Protein AF-A0AAW6XKB5-F1 (afdb_monomer_lite)

Radius of gyration: 18.12 Å; chains: 1; bounding box: 44×16×52 Å

pLDDT: mean 92.0, std 9.23, range [66.31, 98.44]

InterPro domains:
  IPR005494 Glutathionylspermidine synthase, pre-ATP-grasp-like domain [PF03738] (10-91)
  IPR016185 Pre-ATP-grasp domain superfamily [SSF52440] (40-91)

Organism: NCBI:txid47770

Sequence (92 aa):
LEDQLNAGKLPAGSDQFNSLQEKLIDRFGELREQFGFQLLHMACCRDTVEDRGTVQYLQDCAAEAGLATEFLYVEDIGLGEKGQFTDLQDQV

Secondary structure (DSSP, 8-state):
-HHHHHTT-S-TTPPPTTHHHHHHHHHHHHHHHHH--SEEEEEE-TT-HHHHHHHHHHHHHHHHTT-EEEEEEGGG-EE-TTS-EE-TT---

Foldseek 3Di:
DVVCVVVVVDDPPDDDPCPVLVVLLVVLLVVCVVPVDQEAEFEEAPPDPVVVVVSVSSCVSNVSNVGHYDYDYPVQFDQDPVRDTAHPVRHD

Structure (mmCIF, N/CA/C/O backbone):
data_AF-A0AAW6XKB5-F1
#
_entry.id   AF-A0AAW6XKB5-F1
#
loop_
_atom_site.group_PDB
_atom_site.id
_atom_site.type_symbol
_atom_site.label_atom_id
_atom_site.label_alt_id
_atom_site.label_comp_id
_atom_site.label_asym_id
_atom_site.label_entity_id
_atom_site.label_seq_id
_atom_site.pdbx_PDB_ins_code
_atom_site.Cartn_x
_atom_site.Cartn_y
_atom_site.Cartn_z
_atom_site.occupancy
_atom_site.B_iso_or_equiv
_atom_site.auth_seq_id
_atom_site.auth_comp_id
_atom_site.auth_asym_id
_atom_site.auth_atom_id
_atom_site.pdbx_PDB_model_num
ATOM 1 N N . LEU A 1 1 ? 19.174 -4.871 -21.273 1.00 68.56 1 LEU A N 1
ATOM 2 C CA . LEU A 1 1 ? 18.906 -3.473 -21.688 1.00 68.56 1 LEU A CA 1
ATOM 3 C C . LEU A 1 1 ? 20.144 -2.604 -21.489 1.00 68.56 1 LEU A C 1
ATOM 5 O O . LEU A 1 1 ? 20.583 -1.987 -22.451 1.00 68.56 1 LEU A O 1
ATOM 9 N N . GLU A 1 2 ? 20.728 -2.611 -20.288 1.00 70.25 2 GLU A N 1
ATOM 10 C CA . GLU A 1 2 ? 21.940 -1.848 -19.942 1.00 70.25 2 GLU A CA 1
ATOM 11 C C . GLU A 1 2 ? 23.100 -2.074 -20.917 1.00 70.25 2 GLU A C 1
ATOM 13 O O . GLU A 1 2 ? 23.672 -1.108 -21.403 1.00 70.25 2 GLU A O 1
ATOM 18 N N . ASP A 1 3 ? 23.370 -3.316 -21.327 1.00 75.12 3 ASP A N 1
ATOM 19 C CA . ASP A 1 3 ? 24.417 -3.600 -22.323 1.00 75.12 3 ASP A CA 1
ATOM 20 C C . ASP A 1 3 ? 24.160 -2.947 -23.689 1.00 75.12 3 ASP A C 1
ATOM 22 O O . ASP A 1 3 ? 25.091 -2.546 -24.381 1.00 75.12 3 ASP A O 1
ATOM 26 N N . GLN A 1 4 ? 22.894 -2.826 -24.099 1.00 75.25 4 GLN A N 1
ATOM 27 C CA . GLN A 1 4 ? 22.518 -2.223 -25.383 1.00 75.25 4 GLN A CA 1
ATOM 28 C C . GLN A 1 4 ? 22.510 -0.688 -25.306 1.00 75.25 4 GLN A C 1
ATOM 30 O O . GLN A 1 4 ? 22.867 -0.035 -26.286 1.00 75.25 4 GLN A O 1
ATOM 35 N N . LEU A 1 5 ? 22.168 -0.116 -24.144 1.00 75.25 5 LEU A N 1
ATOM 36 C CA . LEU A 1 5 ? 22.367 1.306 -23.831 1.00 75.25 5 LEU A CA 1
ATOM 37 C C . LEU A 1 5 ? 23.858 1.663 -23.818 1.00 75.25 5 LEU A C 1
ATOM 39 O O . LEU A 1 5 ? 24.268 2.588 -24.514 1.00 75.25 5 LEU A O 1
ATOM 43 N N . ASN A 1 6 ? 24.675 0.879 -23.109 1.00 75.75 6 ASN A N 1
ATOM 44 C CA . ASN A 1 6 ? 26.129 1.043 -23.041 1.00 75.75 6 ASN A CA 1
ATOM 45 C C . ASN A 1 6 ? 26.790 0.873 -24.417 1.00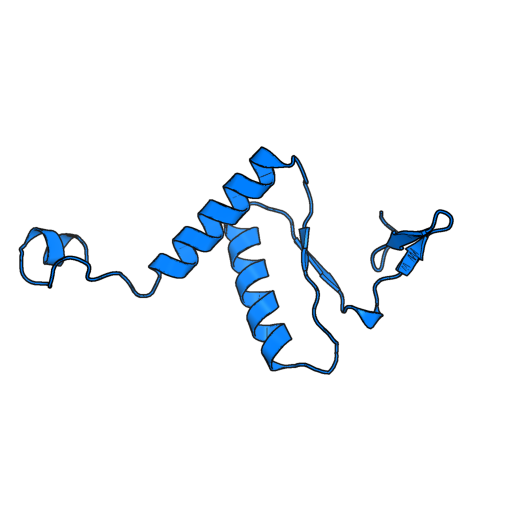 75.75 6 ASN A C 1
ATOM 47 O O . ASN A 1 6 ? 27.760 1.558 -24.730 1.00 75.75 6 ASN A O 1
ATOM 51 N N . ALA A 1 7 ? 26.236 0.011 -25.275 1.00 85.44 7 ALA A N 1
ATOM 52 C CA . ALA A 1 7 ? 26.665 -0.147 -26.663 1.00 85.44 7 ALA A CA 1
ATOM 53 C C . ALA A 1 7 ? 26.165 0.964 -27.612 1.00 85.44 7 ALA A C 1
ATOM 55 O O . ALA A 1 7 ? 26.421 0.881 -28.815 1.00 85.44 7 ALA A O 1
ATOM 56 N N . GLY A 1 8 ? 25.427 1.969 -27.119 1.00 80.44 8 GLY A N 1
ATOM 57 C CA . GLY A 1 8 ? 24.879 3.072 -27.921 1.00 80.44 8 GLY A CA 1
ATOM 58 C C . GLY A 1 8 ? 23.798 2.650 -28.922 1.00 80.44 8 GLY A C 1
ATOM 59 O O . GLY A 1 8 ? 23.494 3.387 -29.857 1.00 80.44 8 GLY A O 1
ATOM 60 N N . LYS A 1 9 ? 23.230 1.450 -28.758 1.00 83.94 9 LYS A N 1
ATOM 61 C CA . LYS A 1 9 ? 22.212 0.875 -29.653 1.00 83.94 9 LYS A CA 1
ATOM 62 C C . LYS A 1 9 ? 20.786 1.264 -29.266 1.00 83.94 9 LYS A C 1
ATOM 64 O O . LYS A 1 9 ? 19.854 0.939 -29.997 1.00 83.94 9 LYS A O 1
ATOM 69 N N . LEU A 1 10 ? 20.617 1.948 -28.136 1.00 78.88 10 LEU A N 1
ATOM 70 C CA . LEU A 1 10 ? 19.339 2.441 -27.634 1.00 78.88 10 LEU A CA 1
ATOM 71 C C . LEU A 1 10 ? 19.428 3.944 -27.322 1.00 78.88 10 LEU A C 1
ATOM 73 O O . LEU A 1 10 ? 20.489 4.400 -26.889 1.00 78.88 10 LEU A O 1
ATOM 77 N N . PRO A 1 11 ? 18.341 4.717 -27.518 1.00 78.00 11 PRO A N 1
ATOM 78 C CA . PRO A 1 11 ? 18.284 6.119 -27.112 1.00 78.00 11 PRO A CA 1
ATOM 79 C C . PRO A 1 11 ? 18.606 6.303 -25.626 1.00 78.00 11 PRO A C 1
ATOM 81 O O . PRO A 1 11 ? 18.193 5.496 -24.787 1.00 78.00 11 PRO A O 1
ATOM 84 N N . ALA A 1 12 ? 19.298 7.395 -25.295 1.00 67.69 12 ALA A N 1
ATOM 85 C CA . ALA A 1 12 ? 19.526 7.792 -23.911 1.00 67.69 12 ALA A CA 1
ATOM 86 C C . ALA A 1 12 ? 18.181 7.957 -23.182 1.00 67.69 12 ALA A C 1
ATOM 88 O O . ALA A 1 12 ? 17.273 8.608 -23.697 1.00 67.69 12 ALA A O 1
ATOM 89 N N . GLY A 1 13 ? 18.058 7.350 -22.000 1.00 68.50 13 GLY A N 1
ATOM 90 C CA . GLY A 1 13 ? 16.811 7.335 -21.232 1.00 68.50 13 GLY A CA 1
ATOM 91 C C . GLY A 1 13 ? 15.842 6.204 -21.588 1.00 68.50 13 GLY A C 1
ATOM 92 O O . GLY A 1 13 ? 14.730 6.211 -21.077 1.00 68.50 13 GLY A O 1
ATOM 93 N N . SER A 1 14 ? 16.237 5.235 -22.426 1.00 70.94 14 SER A N 1
ATOM 94 C CA . SER A 1 14 ? 15.473 3.984 -22.543 1.00 70.94 14 SER A CA 1
ATOM 95 C C . SER A 1 14 ? 15.486 3.271 -21.189 1.00 70.94 14 SER A C 1
ATOM 97 O O . SER A 1 14 ? 16.564 2.981 -20.675 1.00 70.94 14 SER A O 1
ATOM 99 N N . ASP A 1 15 ? 14.322 2.995 -20.609 1.00 68.69 15 ASP A N 1
ATOM 100 C CA . ASP A 1 15 ? 14.198 2.234 -19.368 1.00 68.69 15 ASP A CA 1
ATOM 101 C C . ASP A 1 15 ? 13.737 0.798 -19.639 1.00 68.69 15 ASP A C 1
ATOM 103 O O . ASP A 1 15 ? 13.305 0.430 -20.736 1.00 68.69 15 ASP A O 1
ATOM 107 N N . GLN A 1 16 ? 13.935 -0.068 -18.646 1.00 66.31 16 GLN A N 1
ATOM 108 C CA . GLN A 1 16 ? 13.255 -1.353 -18.637 1.00 66.31 16 GLN A CA 1
ATOM 109 C C . GLN A 1 16 ? 11.817 -1.100 -18.183 1.00 66.31 16 GLN A C 1
ATOM 111 O O . GLN A 1 16 ? 11.583 -0.283 -17.292 1.00 66.31 16 GLN A O 1
ATOM 116 N N . PHE A 1 17 ? 10.861 -1.853 -18.732 1.00 73.44 17 PHE A N 1
ATOM 117 C CA . PHE A 1 17 ? 9.449 -1.776 -18.334 1.00 73.44 17 PHE A CA 1
ATOM 118 C C . PHE A 1 17 ? 9.213 -2.005 -16.823 1.00 73.44 17 PHE A C 1
ATOM 120 O O . PHE A 1 17 ? 8.123 -1.723 -16.335 1.00 73.44 17 PHE A O 1
ATOM 127 N N . ASN A 1 18 ? 10.213 -2.493 -16.077 1.00 77.38 18 ASN A N 1
ATOM 128 C CA . ASN A 1 18 ? 10.168 -2.717 -14.632 1.00 77.38 18 ASN A CA 1
ATOM 129 C C . ASN A 1 18 ? 10.700 -1.541 -13.780 1.00 77.38 18 ASN A C 1
ATOM 131 O O . ASN A 1 18 ? 10.610 -1.618 -12.558 1.00 77.38 18 ASN A O 1
ATOM 135 N N . SER A 1 19 ? 11.208 -0.446 -14.366 1.00 88.62 19 SER A N 1
ATOM 136 C CA . SER A 1 19 ? 11.813 0.653 -13.584 1.00 88.62 19 SER A CA 1
ATOM 137 C C . SER A 1 19 ? 10.846 1.261 -12.563 1.00 88.62 19 SER A C 1
ATOM 139 O O . SER A 1 19 ? 11.257 1.694 -11.487 1.00 88.62 19 SER A O 1
ATOM 141 N N . LEU A 1 20 ? 9.550 1.303 -12.884 1.00 91.06 20 LEU A N 1
ATOM 142 C CA . LEU A 1 20 ? 8.529 1.769 -11.949 1.00 91.06 20 LEU A CA 1
ATOM 143 C C . LEU A 1 20 ? 8.391 0.831 -10.743 1.00 91.06 20 LEU A C 1
ATOM 145 O O . LEU A 1 20 ? 8.296 1.317 -9.622 1.00 91.06 20 LEU A O 1
ATOM 149 N N . GLN A 1 21 ? 8.392 -0.485 -10.968 1.00 94.50 21 GLN A N 1
ATOM 150 C CA . GLN A 1 21 ? 8.313 -1.481 -9.898 1.00 94.50 21 GLN A CA 1
ATOM 151 C C . GLN A 1 21 ? 9.513 -1.358 -8.958 1.00 94.50 21 GLN A C 1
ATOM 153 O O . GLN A 1 21 ? 9.325 -1.223 -7.755 1.00 94.50 21 GLN A O 1
ATOM 158 N N . GLU A 1 22 ? 10.729 -1.309 -9.508 1.00 95.00 22 GLU A N 1
ATOM 159 C CA . GLU A 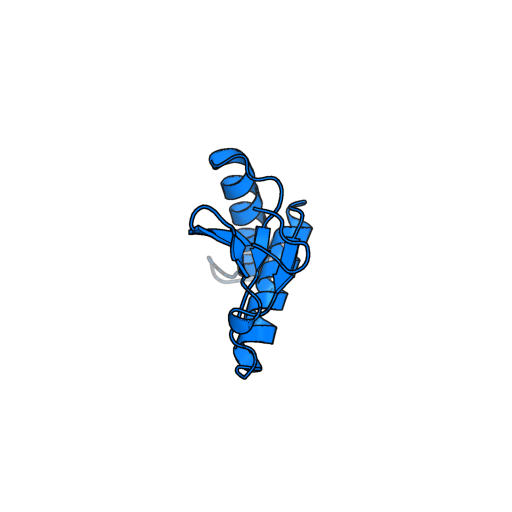1 22 ? 11.966 -1.149 -8.728 1.00 95.00 22 GLU A CA 1
ATOM 160 C C . GLU A 1 22 ? 11.904 0.104 -7.840 1.00 95.00 22 GLU A C 1
ATOM 162 O O . GLU A 1 22 ? 12.117 0.031 -6.634 1.00 95.00 22 GLU A O 1
ATOM 167 N N . LYS A 1 23 ? 11.476 1.243 -8.404 1.00 96.00 23 LYS A N 1
ATOM 168 C CA . LYS A 1 23 ? 11.310 2.494 -7.645 1.00 96.00 23 LYS A CA 1
ATOM 169 C C . LYS A 1 23 ? 10.232 2.413 -6.566 1.00 96.00 23 LYS A C 1
ATOM 171 O O . LYS A 1 23 ? 10.365 3.068 -5.535 1.00 96.00 23 LYS A O 1
ATOM 176 N N . LEU A 1 24 ? 9.147 1.675 -6.802 1.00 97.88 24 LEU A N 1
ATOM 177 C CA . LEU A 1 24 ? 8.099 1.469 -5.799 1.00 97.88 24 LEU A CA 1
ATOM 178 C C . LEU A 1 24 ? 8.622 0.626 -4.633 1.00 97.88 24 LEU A C 1
ATOM 180 O O . LEU A 1 24 ? 8.417 1.011 -3.483 1.00 97.88 24 LEU A O 1
ATOM 184 N N . ILE A 1 25 ? 9.325 -0.470 -4.927 1.00 98.12 25 ILE A N 1
ATOM 185 C CA . ILE A 1 25 ? 9.958 -1.344 -3.930 1.00 98.12 25 ILE A CA 1
ATOM 186 C C . ILE A 1 25 ? 10.940 -0.534 -3.074 1.00 98.12 25 ILE A C 1
ATOM 188 O O . ILE A 1 25 ? 10.795 -0.489 -1.850 1.00 98.12 25 ILE A O 1
ATOM 192 N N . ASP A 1 26 ? 11.871 0.182 -3.712 1.00 98.19 26 ASP A N 1
ATOM 193 C CA . ASP A 1 26 ? 12.848 1.029 -3.019 1.00 98.19 26 ASP A CA 1
ATOM 194 C C . ASP A 1 26 ? 12.147 2.052 -2.118 1.00 98.19 26 ASP A C 1
ATOM 196 O O . ASP A 1 26 ? 12.487 2.210 -0.942 1.00 98.19 26 ASP A O 1
ATOM 200 N N . ARG A 1 27 ? 11.092 2.701 -2.631 1.00 98.31 27 ARG A N 1
ATOM 201 C CA . ARG A 1 27 ? 10.362 3.717 -1.875 1.00 98.31 27 ARG A CA 1
ATOM 202 C C . ARG A 1 27 ? 9.640 3.146 -0.656 1.00 98.31 27 ARG A C 1
ATOM 204 O O . ARG A 1 27 ? 9.604 3.811 0.379 1.00 98.31 27 ARG A O 1
ATOM 211 N N . PHE A 1 28 ? 9.068 1.946 -0.740 1.00 98.44 28 PHE A N 1
ATOM 212 C CA . PHE A 1 28 ? 8.475 1.293 0.431 1.00 98.44 28 PHE A CA 1
ATOM 213 C C . PHE A 1 28 ? 9.529 0.965 1.493 1.00 98.44 28 PHE A C 1
ATOM 215 O O . PHE A 1 28 ? 9.273 1.183 2.681 1.00 98.44 28 PHE A O 1
ATOM 222 N N . GLY A 1 29 ? 10.721 0.524 1.076 1.00 97.56 29 GLY A N 1
ATOM 223 C CA . GLY A 1 29 ? 11.863 0.326 1.970 1.00 97.56 29 GLY A CA 1
ATOM 224 C C . GLY A 1 29 ? 12.246 1.609 2.712 1.00 97.56 29 GLY A C 1
ATOM 225 O O . GLY A 1 29 ? 12.304 1.619 3.944 1.00 97.56 29 GLY A O 1
ATOM 226 N N . GLU A 1 30 ? 12.404 2.714 1.979 1.00 98.12 30 GLU A N 1
ATOM 227 C CA . GLU A 1 30 ? 12.703 4.033 2.552 1.00 98.12 30 GLU A CA 1
ATOM 228 C C . GLU A 1 30 ? 11.627 4.506 3.539 1.00 98.12 30 GLU A C 1
ATOM 230 O O . GLU A 1 30 ? 11.945 5.007 4.617 1.00 98.12 30 GLU A O 1
ATOM 235 N N . LEU A 1 31 ? 10.343 4.356 3.193 1.00 97.56 31 LEU A N 1
ATOM 236 C CA . LEU A 1 31 ? 9.232 4.755 4.061 1.00 97.56 31 LEU A CA 1
ATOM 237 C C . LEU A 1 31 ? 9.233 3.958 5.370 1.00 97.56 31 LEU A C 1
ATOM 239 O O . LEU A 1 31 ? 9.042 4.543 6.440 1.00 97.56 31 LEU A O 1
ATOM 243 N N . ARG A 1 32 ? 9.486 2.646 5.299 1.00 96.69 32 ARG A N 1
ATOM 244 C CA . ARG A 1 32 ? 9.594 1.788 6.484 1.00 96.69 32 ARG A CA 1
ATOM 245 C C . ARG A 1 32 ? 10.709 2.267 7.411 1.00 96.69 32 ARG A C 1
ATOM 247 O O . ARG A 1 32 ? 10.492 2.381 8.613 1.00 96.69 32 ARG A O 1
ATOM 254 N N . GLU A 1 33 ? 11.883 2.580 6.867 1.00 96.31 33 GLU A N 1
ATOM 255 C CA . GLU A 1 33 ? 13.017 3.091 7.650 1.00 96.31 33 GLU A CA 1
ATOM 256 C C . GLU A 1 33 ? 12.749 4.485 8.228 1.00 96.31 33 GLU A C 1
ATOM 258 O O . GLU A 1 33 ? 13.084 4.754 9.382 1.00 96.31 33 GLU A O 1
ATOM 263 N N . GLN A 1 34 ? 12.107 5.360 7.452 1.00 97.62 34 GLN A N 1
ATOM 264 C CA . GLN A 1 34 ? 11.815 6.736 7.847 1.00 97.62 34 GLN A CA 1
ATOM 265 C C . GLN A 1 34 ? 10.786 6.822 8.983 1.00 97.62 34 GLN A C 1
ATOM 267 O O . GLN A 1 34 ? 10.932 7.654 9.880 1.00 97.62 34 GLN A O 1
ATOM 272 N N . PHE A 1 35 ? 9.728 6.010 8.931 1.00 96.69 35 PHE A N 1
ATOM 273 C CA . PHE A 1 35 ? 8.597 6.096 9.862 1.00 96.69 35 PHE A CA 1
ATOM 274 C C . PHE A 1 35 ? 8.560 4.965 10.900 1.00 96.69 35 PHE A C 1
ATOM 276 O O . PHE A 1 35 ? 7.822 5.066 11.877 1.00 96.69 35 PHE A O 1
ATOM 283 N N . GLY A 1 36 ? 9.355 3.906 10.726 1.00 95.62 36 GLY A N 1
ATOM 284 C CA . GLY A 1 36 ? 9.519 2.826 11.703 1.00 95.62 36 GLY A CA 1
ATOM 285 C C . GLY A 1 36 ? 8.319 1.885 11.851 1.00 95.62 36 GLY A C 1
ATOM 286 O O . GLY A 1 36 ? 8.285 1.101 12.803 1.00 95.62 36 GLY A O 1
ATOM 287 N N . PHE A 1 37 ? 7.336 1.944 10.948 1.00 94.50 37 PHE A N 1
ATOM 288 C CA . PHE A 1 37 ? 6.210 1.009 10.956 1.00 94.50 37 PHE A CA 1
ATOM 289 C C . PHE A 1 37 ? 6.670 -0.398 10.551 1.00 94.50 37 PHE A C 1
ATOM 291 O O . PHE A 1 37 ? 7.589 -0.565 9.753 1.00 94.50 37 PHE A O 1
ATOM 298 N N . GLN A 1 38 ? 6.035 -1.419 11.125 1.00 93.88 38 GLN A N 1
ATOM 299 C CA . GLN A 1 38 ? 6.385 -2.829 10.890 1.00 93.88 38 GLN A CA 1
ATOM 300 C C . GLN A 1 38 ? 5.354 -3.564 10.032 1.00 93.88 38 GLN A C 1
ATOM 302 O O . GLN A 1 38 ? 5.664 -4.606 9.464 1.00 93.88 38 GLN A O 1
ATOM 307 N N . LEU A 1 39 ? 4.147 -3.010 9.934 1.00 96.06 39 LEU A N 1
ATOM 308 C CA . LEU A 1 39 ? 3.026 -3.544 9.182 1.00 96.06 39 LEU A CA 1
ATOM 309 C C . LEU A 1 39 ? 2.386 -2.400 8.396 1.00 96.06 39 LEU A C 1
ATOM 311 O O . LEU A 1 39 ? 2.238 -1.296 8.924 1.00 96.06 39 LEU A O 1
ATOM 315 N N . LEU A 1 40 ? 2.030 -2.668 7.144 1.00 97.06 40 LEU A N 1
ATOM 316 C CA . LEU A 1 40 ? 1.302 -1.745 6.285 1.00 97.06 40 LEU A CA 1
ATOM 317 C C . LEU A 1 40 ? -0.019 -2.377 5.841 1.00 97.06 40 LEU A C 1
ATOM 319 O O . LEU A 1 40 ? -0.029 -3.314 5.042 1.00 97.06 40 LEU A O 1
ATOM 323 N N . HIS A 1 41 ? -1.135 -1.842 6.331 1.00 97.69 41 HIS A N 1
ATOM 324 C CA . HIS A 1 41 ? -2.458 -2.207 5.834 1.00 97.69 41 HIS A CA 1
ATOM 325 C C . HIS A 1 41 ? -2.749 -1.497 4.513 1.00 97.69 41 HIS A C 1
ATOM 327 O O . HIS A 1 41 ? -2.628 -0.277 4.391 1.00 97.69 41 HIS A O 1
ATOM 333 N N . MET A 1 42 ? -3.158 -2.282 3.527 1.00 97.75 42 MET A N 1
ATOM 334 C CA . MET A 1 42 ? -3.560 -1.845 2.200 1.00 97.75 42 MET A CA 1
ATOM 335 C C . MET A 1 42 ? -5.081 -1.961 2.088 1.00 97.75 42 MET A C 1
ATOM 337 O O . MET A 1 42 ? -5.653 -2.974 2.489 1.00 97.75 42 MET A O 1
ATOM 341 N N . ALA A 1 43 ? -5.744 -0.936 1.549 1.00 97.81 43 ALA A N 1
ATOM 342 C CA . ALA A 1 43 ? -7.202 -0.912 1.477 1.00 97.81 43 ALA A CA 1
ATOM 343 C C . ALA A 1 43 ? -7.728 -0.284 0.186 1.00 97.81 43 ALA A C 1
ATOM 345 O O . ALA A 1 43 ? -7.158 0.670 -0.343 1.00 97.81 43 ALA A O 1
ATOM 346 N N . CYS A 1 44 ? -8.852 -0.811 -0.292 1.00 98.12 44 CYS A N 1
ATOM 347 C CA . CYS A 1 44 ? -9.694 -0.211 -1.326 1.00 98.12 44 CYS A CA 1
ATOM 348 C C . CYS A 1 44 ? -11.171 -0.386 -0.951 1.00 98.12 44 CYS A C 1
ATOM 350 O O . CYS A 1 44 ? -11.493 -1.148 -0.036 1.00 98.12 44 CYS A O 1
ATOM 352 N N . CYS A 1 45 ? -12.074 0.302 -1.651 1.00 97.56 45 CYS A N 1
ATOM 353 C CA . CYS A 1 45 ? -13.507 0.044 -1.514 1.00 97.56 45 CYS A CA 1
ATOM 354 C C . CYS A 1 45 ? -13.841 -1.352 -2.054 1.00 97.56 45 CYS A C 1
ATOM 356 O O . CYS A 1 45 ? -13.198 -1.849 -2.984 1.00 97.56 45 CYS A O 1
ATOM 358 N N . ARG A 1 46 ? -14.861 -1.999 -1.491 1.00 95.12 46 ARG A N 1
ATOM 359 C CA . ARG A 1 46 ? -15.233 -3.366 -1.887 1.00 95.12 46 ARG A CA 1
ATOM 360 C C . ARG A 1 46 ? -15.727 -3.468 -3.326 1.00 95.12 46 ARG A C 1
ATOM 362 O O . ARG A 1 46 ? -15.437 -4.447 -4.013 1.0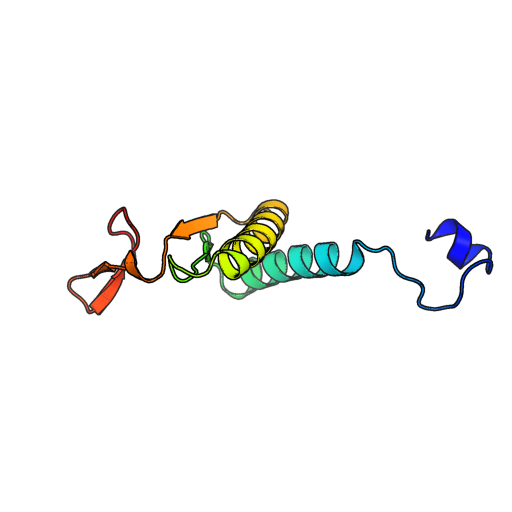0 95.12 46 ARG A O 1
ATOM 369 N N . ASP A 1 47 ? -16.423 -2.437 -3.785 1.00 93.75 47 ASP A N 1
ATOM 370 C CA . ASP A 1 47 ? -17.101 -2.436 -5.080 1.00 93.75 47 ASP A CA 1
ATOM 371 C C . ASP A 1 47 ? -16.217 -1.915 -6.234 1.00 93.75 47 ASP A C 1
ATOM 373 O O . ASP A 1 47 ? -16.695 -1.760 -7.360 1.00 93.75 47 ASP A O 1
ATOM 377 N N . THR A 1 48 ? -14.919 -1.673 -5.996 1.00 93.19 48 THR A N 1
ATOM 378 C CA . THR A 1 48 ? -13.969 -1.175 -7.007 1.00 93.19 48 THR A CA 1
ATOM 379 C C . THR A 1 48 ? -12.931 -2.234 -7.405 1.00 93.19 48 THR A C 1
ATOM 381 O O . THR A 1 48 ? -11.813 -2.308 -6.899 1.00 93.19 48 THR A O 1
ATOM 384 N N . VAL A 1 49 ? -13.293 -3.080 -8.378 1.00 90.00 49 VAL A N 1
ATOM 385 C CA . VAL A 1 49 ? -12.437 -4.192 -8.849 1.00 90.00 49 VAL A CA 1
ATOM 386 C C . VAL A 1 49 ? -11.095 -3.713 -9.426 1.00 90.00 49 VAL A C 1
ATOM 388 O O . VAL A 1 49 ? -10.073 -4.364 -9.212 1.00 90.00 49 VAL A O 1
ATOM 391 N N . GLU A 1 50 ? -11.075 -2.583 -10.139 1.00 94.88 50 GLU A N 1
ATOM 392 C CA . GLU A 1 50 ? -9.842 -1.987 -10.682 1.00 94.88 50 GLU A CA 1
ATOM 393 C C . GLU A 1 50 ? -8.882 -1.548 -9.565 1.00 94.88 50 GLU A C 1
ATOM 395 O O . GLU A 1 50 ? -7.683 -1.847 -9.614 1.00 94.88 50 GLU A O 1
ATOM 400 N N . ASP A 1 51 ? -9.417 -0.924 -8.511 1.00 95.94 51 ASP A N 1
ATOM 401 C CA . ASP A 1 51 ? -8.625 -0.516 -7.351 1.00 95.94 51 ASP A CA 1
ATOM 402 C C . ASP A 1 51 ? -8.020 -1.730 -6.659 1.00 95.94 51 ASP A C 1
ATOM 404 O O . ASP A 1 51 ? -6.856 -1.683 -6.272 1.00 95.94 51 ASP A O 1
ATOM 408 N N . ARG A 1 52 ? -8.761 -2.845 -6.552 1.00 96.62 52 ARG A N 1
ATOM 409 C CA . ARG A 1 52 ? -8.218 -4.073 -5.958 1.00 96.62 52 ARG A CA 1
ATOM 410 C C . ARG A 1 52 ? -6.960 -4.541 -6.687 1.00 96.62 52 ARG A C 1
ATOM 412 O O . ARG A 1 52 ? -6.006 -4.946 -6.028 1.00 96.62 52 ARG A O 1
ATOM 419 N N . GLY A 1 53 ? -6.946 -4.478 -8.018 1.00 96.81 53 GLY A N 1
ATOM 420 C CA . GLY A 1 53 ? -5.761 -4.817 -8.809 1.00 96.81 53 GLY A CA 1
ATOM 421 C C . GLY A 1 53 ? -4.588 -3.874 -8.530 1.00 96.81 53 GLY A C 1
ATOM 422 O O . GLY A 1 53 ? -3.468 -4.326 -8.305 1.00 96.81 53 GLY A O 1
ATOM 423 N N . THR A 1 54 ? -4.857 -2.569 -8.473 1.00 96.56 54 THR A N 1
ATOM 424 C CA . THR A 1 54 ? -3.839 -1.544 -8.194 1.00 96.56 54 THR A CA 1
ATOM 425 C C . THR A 1 54 ? -3.255 -1.681 -6.787 1.00 96.56 54 THR A C 1
ATOM 427 O O . THR A 1 54 ? -2.039 -1.663 -6.604 1.00 96.56 54 THR A O 1
ATOM 430 N N . VAL A 1 55 ? -4.117 -1.858 -5.785 1.00 97.81 55 VAL A N 1
ATOM 431 C CA . VAL A 1 55 ? -3.725 -2.029 -4.384 1.00 97.81 55 VAL A CA 1
ATOM 432 C C . VAL A 1 55 ? -2.959 -3.333 -4.189 1.00 97.81 55 VAL A C 1
ATOM 434 O O . VAL A 1 55 ? -1.950 -3.317 -3.492 1.00 97.81 55 VAL A O 1
ATOM 437 N N . GLN A 1 56 ? -3.367 -4.426 -4.846 1.00 98.06 56 GLN A N 1
ATOM 438 C CA . GLN A 1 56 ? -2.612 -5.682 -4.822 1.00 98.06 56 GLN A CA 1
ATOM 439 C C . GLN A 1 56 ? -1.209 -5.502 -5.409 1.00 98.06 56 GLN A C 1
ATOM 441 O O . GLN A 1 56 ? -0.238 -5.913 -4.791 1.00 98.06 56 GLN A O 1
ATOM 446 N N . TYR A 1 57 ? -1.082 -4.832 -6.555 1.00 97.56 57 TYR A N 1
ATOM 447 C CA . TYR A 1 57 ? 0.225 -4.589 -7.166 1.00 97.56 57 TYR A CA 1
ATOM 448 C C . TYR A 1 57 ? 1.161 -3.778 -6.251 1.00 97.56 57 TYR A C 1
ATOM 450 O O . TYR A 1 57 ? 2.339 -4.103 -6.103 1.00 97.56 57 TYR A O 1
ATOM 458 N N . LEU A 1 58 ? 0.638 -2.741 -5.590 1.00 98.31 58 LEU A N 1
ATOM 459 C CA . LEU A 1 58 ? 1.405 -1.974 -4.605 1.00 98.31 58 LEU A CA 1
ATOM 460 C C . LEU A 1 58 ? 1.740 -2.802 -3.357 1.00 98.31 58 LEU A C 1
ATOM 462 O O . LEU A 1 58 ? 2.835 -2.660 -2.815 1.00 98.31 58 LEU A O 1
ATOM 466 N N . GLN A 1 59 ? 0.818 -3.661 -2.913 1.00 98.38 59 GLN A N 1
ATOM 467 C CA . GLN A 1 59 ? 1.034 -4.580 -1.798 1.00 98.38 59 GLN A CA 1
ATOM 468 C C . GLN A 1 59 ? 2.189 -5.542 -2.101 1.00 98.38 59 GLN A C 1
ATOM 470 O O . GLN A 1 59 ? 3.056 -5.736 -1.251 1.00 98.38 59 GLN A O 1
ATOM 475 N N . ASP A 1 60 ? 2.235 -6.086 -3.316 1.00 98.06 60 ASP A N 1
ATOM 476 C CA . ASP A 1 60 ? 3.296 -6.987 -3.761 1.00 98.06 60 ASP A CA 1
ATOM 477 C C . ASP A 1 60 ? 4.653 -6.257 -3.788 1.00 98.06 60 ASP A C 1
ATOM 479 O O . ASP A 1 60 ? 5.633 -6.762 -3.241 1.00 98.06 60 ASP A O 1
ATOM 483 N N . CYS A 1 61 ? 4.701 -5.014 -4.292 1.00 98.19 61 CYS A N 1
ATOM 484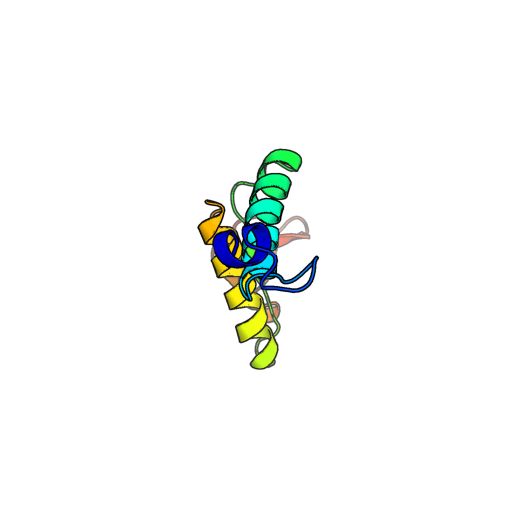 C CA . CYS A 1 61 ? 5.915 -4.184 -4.248 1.00 98.19 61 CYS A CA 1
ATOM 485 C C . CYS A 1 61 ? 6.397 -3.924 -2.806 1.00 98.19 61 CYS A C 1
ATOM 487 O O . CYS A 1 61 ? 7.592 -3.976 -2.517 1.00 98.19 61 CYS A O 1
ATOM 489 N N . ALA A 1 62 ? 5.478 -3.643 -1.880 1.00 98.12 62 ALA A N 1
ATOM 490 C CA . ALA A 1 62 ? 5.806 -3.474 -0.467 1.00 98.12 62 ALA A CA 1
ATOM 491 C C . ALA A 1 62 ? 6.347 -4.778 0.151 1.00 98.12 62 ALA A C 1
ATOM 493 O O . ALA A 1 62 ? 7.352 -4.757 0.865 1.00 98.12 62 ALA A O 1
ATOM 494 N N . ALA A 1 63 ? 5.733 -5.921 -0.165 1.00 97.38 63 ALA A N 1
ATOM 495 C CA . ALA A 1 63 ? 6.196 -7.226 0.294 1.00 97.38 63 ALA A CA 1
ATOM 496 C C . ALA A 1 63 ? 7.601 -7.564 -0.242 1.00 97.38 63 ALA A C 1
ATOM 498 O O . ALA A 1 63 ? 8.441 -8.053 0.515 1.00 97.38 63 ALA A O 1
ATOM 499 N N . GLU A 1 64 ? 7.895 -7.240 -1.505 1.00 97.38 64 GLU A N 1
ATOM 500 C CA . GLU A 1 64 ? 9.234 -7.375 -2.100 1.00 97.38 64 GLU A CA 1
ATOM 501 C C . GLU A 1 64 ? 10.284 -6.493 -1.401 1.00 97.38 64 GLU A C 1
ATOM 503 O O . GLU A 1 64 ? 11.439 -6.899 -1.266 1.00 97.38 64 GLU A O 1
ATOM 508 N N . ALA A 1 65 ? 9.886 -5.339 -0.852 1.00 96.94 65 ALA A N 1
ATOM 509 C CA . ALA A 1 65 ? 10.739 -4.500 -0.002 1.00 96.94 65 ALA A CA 1
ATOM 510 C C . ALA A 1 65 ? 10.963 -5.082 1.416 1.00 96.94 65 ALA A C 1
ATOM 512 O O . ALA A 1 65 ? 11.612 -4.469 2.272 1.00 96.94 65 ALA A O 1
ATOM 513 N N . GLY A 1 66 ? 10.408 -6.265 1.703 1.00 96.31 66 GLY A N 1
ATOM 514 C CA . GLY A 1 66 ? 10.472 -6.926 3.004 1.00 96.31 66 GLY A CA 1
ATOM 515 C C . GLY A 1 66 ? 9.587 -6.274 4.068 1.00 96.31 66 GLY A C 1
ATOM 516 O O . GLY A 1 66 ? 9.852 -6.428 5.262 1.00 96.31 66 GLY A O 1
ATOM 517 N N . LEU A 1 67 ? 8.583 -5.496 3.666 1.00 97.56 67 LEU A N 1
ATOM 518 C CA . LEU A 1 67 ? 7.591 -4.914 4.563 1.00 97.56 67 LEU A CA 1
ATOM 519 C C . LEU A 1 67 ? 6.405 -5.875 4.704 1.00 97.56 67 LEU A C 1
ATOM 521 O O . LEU A 1 67 ? 5.833 -6.306 3.705 1.00 97.56 67 LEU A O 1
ATOM 525 N N . ALA A 1 68 ? 6.024 -6.207 5.940 1.00 97.31 68 ALA A N 1
ATOM 526 C CA . ALA A 1 68 ? 4.811 -6.982 6.168 1.00 97.31 68 ALA A CA 1
ATOM 527 C C . ALA A 1 68 ? 3.592 -6.156 5.747 1.00 97.31 68 ALA A C 1
ATOM 529 O O . ALA A 1 68 ? 3.507 -4.960 6.044 1.00 97.31 68 ALA A O 1
ATOM 530 N N . THR A 1 69 ? 2.648 -6.795 5.065 1.00 97.75 69 THR A N 1
ATOM 531 C CA . THR A 1 69 ? 1.424 -6.146 4.603 1.00 97.75 69 THR A CA 1
ATOM 532 C C . THR A 1 69 ? 0.212 -7.001 4.914 1.00 97.75 69 THR A C 1
ATOM 534 O O . THR A 1 69 ? 0.293 -8.226 4.914 1.00 97.75 69 THR A O 1
ATOM 537 N N . GLU A 1 70 ? -0.916 -6.340 5.128 1.00 97.44 70 GLU A N 1
ATOM 538 C CA . GLU A 1 70 ? -2.228 -6.967 5.258 1.00 97.44 70 GLU A CA 1
ATOM 539 C C . GLU A 1 70 ? -3.225 -6.213 4.385 1.00 97.44 70 GLU A C 1
ATOM 541 O O . GLU A 1 70 ? -3.033 -5.033 4.086 1.00 97.44 70 GLU A O 1
ATOM 546 N N . PHE A 1 71 ? -4.291 -6.888 3.963 1.00 97.62 71 PHE A N 1
ATOM 547 C CA . PHE A 1 71 ? -5.361 -6.250 3.201 1.00 97.62 71 PHE A CA 1
ATOM 548 C C . PHE A 1 71 ? -6.680 -6.294 3.964 1.00 97.62 71 PHE A C 1
ATOM 550 O O . PHE A 1 71 ? -7.083 -7.343 4.463 1.00 97.62 71 PHE A O 1
ATOM 557 N N . LEU A 1 72 ? -7.412 -5.185 3.919 1.00 97.94 72 LEU A N 1
ATOM 558 C CA . LEU A 1 72 ? -8.823 -5.115 4.281 1.00 97.94 72 LEU A CA 1
ATOM 559 C C . LEU A 1 72 ? -9.562 -4.140 3.368 1.00 97.94 72 LEU A C 1
ATOM 561 O O . LEU A 1 72 ? -8.961 -3.236 2.790 1.00 97.94 72 LEU A O 1
ATOM 565 N N . TYR A 1 73 ? -10.872 -4.313 3.228 1.00 97.81 73 TYR A N 1
ATOM 566 C CA . TYR A 1 73 ? -11.668 -3.294 2.560 1.00 97.81 73 TYR A CA 1
ATOM 567 C C . TYR A 1 73 ? -11.875 -2.097 3.485 1.00 97.81 73 TYR A C 1
ATOM 569 O O . TYR A 1 73 ? -11.883 -2.240 4.706 1.00 97.81 73 TYR A O 1
ATOM 577 N N . VAL A 1 74 ? -12.075 -0.913 2.909 1.00 97.12 74 VAL A N 1
ATOM 578 C CA . VAL A 1 74 ? -12.357 0.306 3.687 1.00 97.12 74 VAL A CA 1
ATOM 579 C C . VAL A 1 74 ? -13.581 0.113 4.589 1.00 97.12 74 VAL A C 1
ATOM 581 O O . VAL A 1 74 ? -13.607 0.590 5.718 1.00 97.12 74 VAL 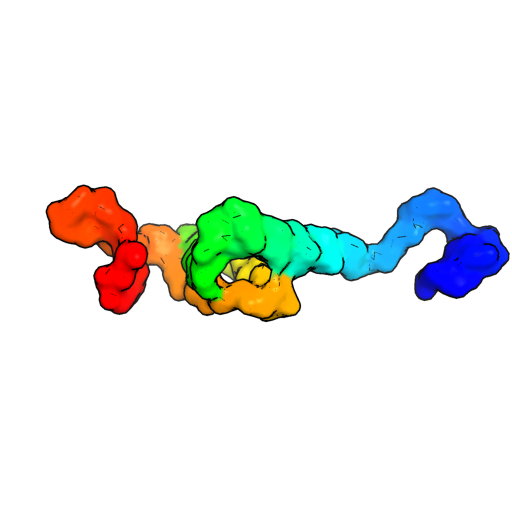A O 1
ATOM 584 N N . GLU A 1 75 ? -14.573 -0.632 4.111 1.00 97.06 75 GLU A N 1
ATOM 585 C CA . GLU A 1 75 ? -15.801 -0.974 4.827 1.00 97.06 75 GLU A CA 1
ATOM 586 C C . GLU A 1 75 ? -15.572 -1.895 6.034 1.00 97.06 75 GLU A C 1
ATOM 588 O O . GLU A 1 75 ? -16.437 -1.980 6.904 1.00 97.06 75 GLU A O 1
ATOM 593 N N . ASP A 1 76 ? -14.425 -2.575 6.085 1.00 97.62 76 ASP A N 1
ATOM 594 C CA . ASP A 1 76 ? -14.033 -3.458 7.183 1.00 97.62 76 ASP A CA 1
ATOM 595 C C . ASP A 1 76 ? -13.141 -2.751 8.220 1.00 97.62 76 ASP A C 1
ATOM 597 O O . ASP A 1 76 ? -12.807 -3.353 9.239 1.00 97.62 76 ASP A O 1
ATOM 601 N N . ILE A 1 77 ? -12.756 -1.487 7.990 1.00 97.88 77 ILE A N 1
ATOM 602 C CA . ILE A 1 77 ? -11.988 -0.704 8.964 1.00 97.88 77 ILE A CA 1
ATOM 603 C C . ILE A 1 77 ? -12.878 -0.426 10.176 1.00 97.88 77 ILE A C 1
ATOM 605 O O . ILE A 1 77 ? -13.890 0.277 10.090 1.00 97.88 77 ILE A O 1
ATOM 609 N N . GLY A 1 78 ? -12.483 -0.975 11.320 1.00 97.81 78 GLY A N 1
ATOM 610 C CA . GLY A 1 78 ? -13.191 -0.806 12.577 1.00 97.81 78 GLY A CA 1
ATOM 611 C C . GLY A 1 78 ? -12.863 0.514 13.273 1.00 97.81 78 GLY A C 1
ATOM 612 O O . GLY A 1 78 ? -11.996 1.287 12.856 1.00 97.81 78 GLY A O 1
ATOM 613 N N . LEU A 1 79 ? -13.579 0.770 14.369 1.00 97.38 79 LEU A N 1
ATOM 614 C CA . LEU A 1 79 ? -13.342 1.903 15.256 1.00 97.38 79 LEU A CA 1
ATOM 615 C C . LEU A 1 79 ? -13.226 1.394 16.696 1.00 97.38 79 LEU A C 1
ATOM 617 O O . LEU A 1 79 ? -14.218 0.996 17.306 1.00 97.38 79 LEU A O 1
ATOM 621 N N . GLY A 1 80 ? -12.013 1.423 17.240 1.00 94.88 80 GLY A N 1
ATOM 622 C CA . GLY A 1 80 ? -11.726 1.047 18.618 1.00 94.88 80 GLY A CA 1
ATOM 623 C C . GLY A 1 80 ? -12.307 2.031 19.638 1.00 94.88 80 GLY A C 1
ATOM 624 O O . GLY A 1 80 ? -12.684 3.160 19.316 1.00 94.88 80 GLY A O 1
ATOM 625 N N . GLU A 1 81 ? -12.311 1.638 20.915 1.00 92.25 81 GLU A N 1
ATOM 626 C CA . GLU A 1 81 ? -12.961 2.377 22.017 1.00 92.25 81 GLU A CA 1
ATOM 627 C C . GLU A 1 81 ? -12.468 3.824 22.199 1.00 92.25 81 GLU A C 1
ATOM 629 O O . GLU A 1 81 ? -13.164 4.666 22.765 1.00 92.25 81 GLU A O 1
ATOM 634 N N . LYS A 1 82 ? -11.257 4.125 21.719 1.00 94.44 82 LYS A N 1
ATOM 635 C CA . LYS A 1 82 ? -10.631 5.454 21.790 1.00 94.44 82 LYS A CA 1
ATOM 636 C C . LYS A 1 82 ? -10.743 6.252 20.487 1.00 94.44 82 LYS A C 1
ATOM 638 O O . LYS A 1 82 ? -10.069 7.269 20.349 1.00 94.44 82 LYS A O 1
ATOM 643 N N . GLY A 1 83 ? -11.555 5.796 19.532 1.00 94.44 83 GLY A N 1
ATOM 644 C CA . GLY A 1 83 ? -11.679 6.409 18.207 1.00 94.44 83 GLY A CA 1
ATOM 645 C C . GLY A 1 83 ? -10.493 6.123 17.280 1.00 94.44 83 GLY A C 1
ATOM 646 O O . GLY A 1 83 ? -10.248 6.885 16.350 1.00 94.44 83 GLY A O 1
ATOM 647 N N . GLN A 1 84 ? -9.733 5.064 17.561 1.00 96.19 84 GLN A N 1
ATOM 648 C CA . GLN A 1 84 ? -8.633 4.587 16.720 1.00 96.19 84 GLN A CA 1
ATOM 649 C C . GLN A 1 84 ? -9.193 3.669 15.635 1.00 96.19 84 GLN A C 1
ATOM 651 O O . GLN A 1 84 ? -10.147 2.945 15.904 1.00 96.19 84 GLN A O 1
ATOM 656 N N . PHE A 1 85 ? -8.619 3.679 14.436 1.00 97.06 85 PHE A N 1
ATOM 657 C CA . PHE A 1 85 ? -8.990 2.690 13.425 1.00 97.06 85 PHE A CA 1
ATOM 658 C C . PHE A 1 85 ? -8.440 1.317 13.801 1.00 97.06 85 PHE A C 1
ATOM 660 O O . PHE A 1 85 ? -7.351 1.241 14.367 1.00 97.06 85 PHE A O 1
ATOM 667 N N . THR A 1 86 ? -9.201 0.266 13.500 1.00 97.62 86 THR A N 1
ATOM 668 C CA . THR A 1 86 ? -8.783 -1.118 13.730 1.00 97.62 86 THR A CA 1
ATOM 669 C C . THR A 1 86 ? -8.903 -1.971 12.478 1.00 97.62 86 THR A C 1
ATOM 671 O O . THR A 1 86 ? -9.680 -1.661 11.571 1.00 97.62 86 THR A O 1
ATOM 674 N N . ASP A 1 87 ? -8.133 -3.054 12.433 1.00 96.88 87 ASP A N 1
ATOM 675 C CA . ASP A 1 87 ? -8.287 -4.098 11.423 1.00 96.88 87 ASP A CA 1
ATOM 676 C C . ASP A 1 87 ? -9.306 -5.179 11.830 1.00 96.88 87 ASP A C 1
ATOM 678 O O . ASP A 1 87 ? -9.993 -5.084 12.848 1.00 96.88 87 ASP A O 1
ATOM 682 N N . LEU A 1 88 ? -9.395 -6.238 11.019 1.00 96.06 88 LEU A N 1
ATOM 683 C CA . LEU A 1 88 ? -10.291 -7.379 11.230 1.00 96.06 88 LEU A CA 1
ATOM 684 C C . LEU A 1 88 ? -9.979 -8.201 12.499 1.00 96.06 88 LEU A C 1
ATOM 686 O O . LEU A 1 88 ? -10.748 -9.100 12.841 1.00 96.06 88 LEU A O 1
ATOM 690 N N . GLN A 1 89 ? -8.844 -7.957 13.160 1.00 95.62 89 GLN A N 1
ATOM 691 C CA . GLN A 1 89 ? -8.432 -8.589 14.416 1.00 95.62 89 GLN A CA 1
ATOM 692 C C . GLN A 1 89 ? -8.464 -7.602 15.594 1.00 95.62 89 GLN A C 1
ATOM 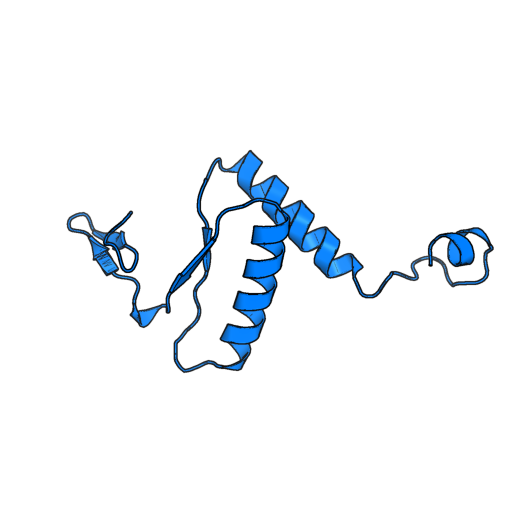694 O O . GLN A 1 89 ? -7.882 -7.890 16.646 1.00 95.62 89 GLN A O 1
ATOM 699 N N . ASP A 1 90 ? -9.126 -6.453 15.420 1.00 93.38 90 ASP A N 1
ATOM 700 C CA . ASP A 1 90 ? -9.204 -5.360 16.389 1.00 93.38 90 ASP A CA 1
ATOM 701 C C . ASP A 1 90 ? -7.825 -4.800 16.804 1.00 93.38 90 ASP A C 1
ATOM 703 O O . ASP A 1 90 ? -7.676 -4.236 17.893 1.00 93.38 90 ASP A O 1
ATOM 707 N N . GLN A 1 91 ? -6.801 -4.945 15.950 1.00 91.56 91 GLN A N 1
ATOM 708 C CA . GLN A 1 91 ? -5.484 -4.344 16.179 1.00 91.56 91 GLN A CA 1
ATOM 709 C C . GLN A 1 91 ? -5.491 -2.871 15.766 1.00 91.56 91 GLN A C 1
ATOM 711 O O . GLN A 1 91 ? -6.117 -2.511 14.770 1.00 91.56 91 GLN A O 1
ATOM 716 N N . VAL A 1 92 ? -4.777 -2.043 16.536 1.00 87.12 92 VAL A N 1
ATOM 717 C CA . VAL A 1 92 ? -4.555 -0.604 16.298 1.00 87.12 92 VAL A CA 1
ATOM 718 C C . VAL A 1 92 ? -3.142 -0.367 15.788 1.00 87.12 92 VAL A C 1
ATOM 720 O O . VAL A 1 92 ? -2.216 -0.976 16.374 1.00 87.12 92 VAL A O 1
#